Protein AF-A0A7R9AJ30-F1 (afdb_monomer_lite)

InterPro domains:
  IPR002014 VHS domain [PF00790] (5-139)
  IPR002014 VHS domain [PS50179] (15-143)
  IPR002014 VHS domain [SM00288] (8-139)
  IPR008942 ENTH/VHS [G3DSA:1.25.40.90] (3-154)
  IPR008942 ENTH/VHS [SSF48464] (3-143)
  IPR017073 Hepatocyte growth factor-regulated tyrosine kinase substrate/VPS27 [PTHR46275] (1-179)

Radius of gyration: 19.59 Å; chains: 1; bounding box: 44×37×66 Å

Sequence (182 aa):
MFLSTSQFDRLLDKATSLLLLEADLEATLRLCDSIRQGDTQPKYALNALKKKLYDKNPHVQLFSLQVLESWMKNCGGPIHEEVVTRAFMDELQEYIHGSNNEKVRSKILELVQVWAYAFRNEPRYEIVQDRVFALKAQGLSFPTLKESDAMFSSSTAPEWVDGERCHRCRDSFSLVRRKVPL

Structure (mmCIF, N/CA/C/O backbone):
data_AF-A0A7R9AJ30-F1
#
_entry.id   AF-A0A7R9AJ30-F1
#
loop_
_atom_site.group_PDB
_atom_site.id
_atom_site.type_symbol
_atom_site.label_atom_id
_atom_site.label_alt_id
_atom_site.label_comp_id
_atom_site.label_asym_id
_atom_site.label_entity_id
_atom_site.label_seq_id
_atom_site.pdbx_PDB_ins_code
_atom_site.Cartn_x
_atom_site.Cartn_y
_atom_site.Cartn_z
_atom_site.occupancy
_atom_site.B_iso_or_equiv
_atom_site.auth_seq_id
_atom_site.auth_comp_id
_atom_site.auth_asym_id
_atom_site.auth_atom_id
_atom_site.pdbx_PDB_model_num
ATOM 1 N N . MET A 1 1 ? 18.007 -0.554 25.253 1.00 34.41 1 MET A N 1
ATOM 2 C CA . MET A 1 1 ? 18.614 -1.175 24.057 1.00 34.41 1 MET A CA 1
ATOM 3 C C . MET A 1 1 ? 18.095 -0.426 22.846 1.00 34.41 1 MET A C 1
ATOM 5 O O . MET A 1 1 ? 16.914 -0.535 22.551 1.00 34.41 1 MET A O 1
ATOM 9 N N . PHE A 1 2 ? 18.926 0.398 22.210 1.00 42.00 2 PHE A N 1
ATOM 10 C CA . PHE A 1 2 ? 18.566 1.006 20.931 1.00 42.00 2 PHE A CA 1
ATOM 11 C C . PHE A 1 2 ? 18.719 -0.082 19.869 1.00 42.00 2 PHE A C 1
ATOM 13 O O . PHE A 1 2 ? 19.839 -0.460 19.535 1.00 42.00 2 PHE A O 1
ATOM 20 N N . LEU A 1 3 ? 17.602 -0.660 19.425 1.00 54.16 3 LEU A N 1
ATOM 21 C CA . LEU A 1 3 ? 17.592 -1.528 18.250 1.00 54.16 3 LEU A CA 1
ATOM 22 C C . LEU A 1 3 ? 18.145 -0.704 17.085 1.00 54.16 3 LEU A C 1
ATOM 24 O O . LEU A 1 3 ? 17.670 0.407 16.845 1.00 54.16 3 LEU A O 1
ATOM 28 N N . SER A 1 4 ? 19.168 -1.206 16.398 1.00 53.22 4 SER A N 1
ATOM 29 C CA . SER A 1 4 ? 19.645 -0.583 15.170 1.00 53.22 4 SER A CA 1
ATOM 30 C C . SER A 1 4 ? 18.503 -0.599 14.156 1.00 53.22 4 SER A C 1
ATOM 32 O O . SER A 1 4 ? 18.167 -1.639 13.599 1.00 53.22 4 SER A O 1
ATOM 34 N N . THR A 1 5 ? 17.871 0.556 13.952 1.00 71.75 5 THR A N 1
ATOM 35 C CA . THR A 1 5 ? 16.813 0.738 12.955 1.00 71.75 5 THR A CA 1
ATOM 36 C C . THR A 1 5 ? 17.384 0.373 11.592 1.00 71.75 5 THR A C 1
ATOM 38 O O . THR A 1 5 ? 18.366 0.998 11.163 1.00 71.75 5 THR A O 1
ATOM 41 N N . SER A 1 6 ? 16.815 -0.652 10.952 1.00 86.56 6 SER A N 1
ATOM 42 C CA . SER A 1 6 ? 17.296 -1.128 9.656 1.00 86.56 6 SER A CA 1
ATOM 43 C C . SER A 1 6 ? 17.162 -0.022 8.605 1.00 86.56 6 SER A C 1
ATOM 45 O O . SER A 1 6 ? 16.394 0.931 8.770 1.00 86.56 6 SER A O 1
ATOM 47 N N . GLN A 1 7 ? 17.919 -0.117 7.510 1.00 92.12 7 GLN A N 1
ATOM 48 C CA . GLN A 1 7 ? 17.793 0.838 6.405 1.00 92.12 7 GLN A CA 1
ATOM 49 C C . GLN A 1 7 ? 16.356 0.880 5.864 1.00 92.12 7 GLN A C 1
ATOM 51 O O . GLN A 1 7 ? 15.845 1.961 5.568 1.00 92.12 7 GLN A O 1
ATOM 56 N N . PHE A 1 8 ? 15.703 -0.282 5.803 1.00 95.00 8 PHE A N 1
ATOM 57 C CA . PHE A 1 8 ? 14.306 -0.419 5.416 1.00 95.00 8 PHE A CA 1
ATOM 58 C C . PHE A 1 8 ? 13.378 0.376 6.341 1.00 95.00 8 PHE A C 1
ATOM 60 O O . PHE A 1 8 ? 12.573 1.168 5.861 1.00 95.00 8 PHE A O 1
ATOM 67 N N . ASP A 1 9 ? 13.532 0.237 7.661 1.00 95.69 9 ASP A N 1
ATOM 68 C CA . ASP A 1 9 ? 12.668 0.927 8.628 1.00 95.69 9 ASP A CA 1
ATOM 69 C C . ASP A 1 9 ? 12.803 2.453 8.516 1.00 95.69 9 ASP A C 1
ATOM 71 O O . ASP A 1 9 ? 11.805 3.165 8.560 1.00 95.69 9 ASP A O 1
ATOM 75 N N . ARG A 1 10 ? 14.023 2.965 8.290 1.00 95.38 10 ARG A N 1
ATOM 76 C CA . ARG A 1 10 ? 14.252 4.408 8.080 1.00 95.38 10 ARG A CA 1
ATOM 77 C C . ARG A 1 10 ? 13.583 4.920 6.806 1.00 95.38 10 ARG A C 1
ATOM 79 O O . ARG A 1 10 ? 13.063 6.034 6.791 1.00 95.38 10 ARG A O 1
ATOM 86 N N . LEU A 1 11 ? 13.619 4.129 5.732 1.00 96.25 11 LEU A N 1
ATOM 87 C CA . LEU A 1 11 ? 12.929 4.458 4.484 1.00 96.25 11 LEU A CA 1
ATOM 88 C C . LEU A 1 11 ? 11.412 4.411 4.659 1.00 96.25 11 LEU A C 1
ATOM 90 O O . LEU A 1 11 ? 10.725 5.294 4.152 1.00 96.25 11 LEU A O 1
ATOM 94 N N . LEU A 1 12 ? 10.900 3.437 5.412 1.00 97.56 12 LEU A N 1
ATOM 95 C CA . LEU A 1 12 ? 9.481 3.336 5.726 1.00 97.56 12 LEU A CA 1
ATOM 96 C C . LEU A 1 12 ? 9.015 4.529 6.568 1.00 97.56 12 LEU A C 1
ATOM 98 O O . LEU A 1 12 ? 8.022 5.161 6.226 1.00 97.56 12 LEU A O 1
ATOM 102 N N . ASP A 1 13 ? 9.770 4.899 7.605 1.00 96.62 13 ASP A N 1
ATOM 103 C CA . ASP A 1 13 ? 9.502 6.085 8.423 1.00 96.62 13 ASP A CA 1
ATOM 104 C C . ASP A 1 13 ? 9.471 7.367 7.583 1.00 96.62 13 ASP A C 1
ATOM 106 O O . ASP A 1 13 ? 8.598 8.214 7.785 1.00 96.62 13 ASP A O 1
ATOM 110 N N . LYS A 1 14 ? 10.393 7.495 6.618 1.00 96.44 14 LYS A N 1
ATOM 111 C CA . LYS A 1 14 ? 10.423 8.616 5.672 1.00 96.44 14 LYS A CA 1
ATOM 112 C C . LYS A 1 14 ? 9.181 8.621 4.780 1.00 96.44 14 LYS A C 1
ATOM 114 O O . LYS A 1 14 ? 8.523 9.653 4.693 1.00 96.44 14 LYS A O 1
ATOM 119 N N . ALA A 1 15 ? 8.847 7.482 4.169 1.00 97.19 15 ALA A N 1
ATOM 120 C CA . ALA A 1 15 ? 7.726 7.340 3.239 1.00 97.19 15 ALA A CA 1
ATOM 121 C C . ALA A 1 15 ? 6.354 7.542 3.903 1.00 97.19 15 ALA A C 1
ATOM 123 O O . ALA A 1 15 ? 5.407 7.948 3.237 1.00 97.19 15 ALA A O 1
ATOM 124 N N . THR A 1 16 ? 6.243 7.284 5.211 1.00 97.19 16 THR A N 1
ATOM 125 C CA . THR A 1 16 ? 4.996 7.436 5.978 1.00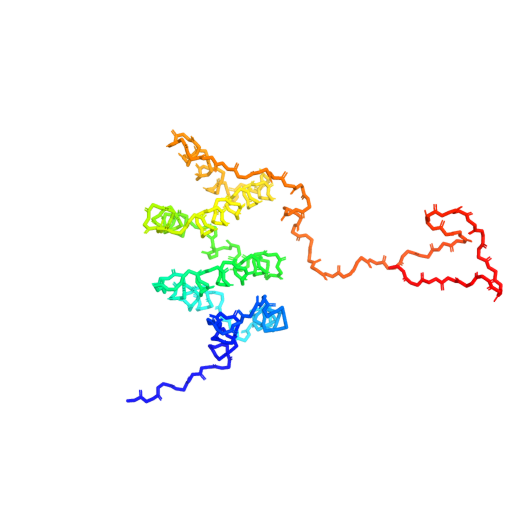 97.19 16 THR A CA 1
ATOM 126 C C . THR A 1 16 ? 5.037 8.604 6.964 1.00 97.19 16 THR A C 1
ATOM 128 O O . THR A 1 16 ? 4.297 8.602 7.949 1.00 97.19 16 THR A O 1
ATOM 131 N N . SER A 1 17 ? 5.934 9.574 6.778 1.00 95.88 17 SER A N 1
ATOM 132 C CA . SER A 1 17 ? 6.069 10.694 7.709 1.00 95.88 17 SER A CA 1
ATOM 133 C C . SER A 1 17 ? 4.831 11.593 7.679 1.00 95.88 17 SER A C 1
ATOM 135 O O . SER A 1 17 ? 4.355 11.996 6.621 1.00 95.88 17 SER A O 1
ATOM 137 N N . LEU A 1 18 ? 4.348 11.986 8.860 1.00 93.81 18 LEU A N 1
ATOM 138 C CA . LEU A 1 18 ? 3.238 12.936 9.008 1.00 93.81 18 LEU A CA 1
ATOM 139 C C . LEU A 1 18 ? 3.557 14.344 8.472 1.00 93.81 18 LEU A C 1
ATOM 141 O O . LEU A 1 18 ? 2.654 15.163 8.343 1.00 93.81 18 LEU A O 1
ATOM 145 N N . LEU A 1 19 ? 4.835 14.631 8.204 1.00 93.81 19 LEU A N 1
ATOM 146 C CA . LEU A 1 19 ? 5.312 15.914 7.682 1.00 93.81 19 LEU A CA 1
ATOM 147 C C . LEU A 1 19 ? 5.287 15.981 6.148 1.00 93.81 19 LEU A C 1
ATOM 149 O O . LEU A 1 19 ? 5.604 17.026 5.581 1.00 93.81 19 LEU A O 1
ATOM 153 N N . LEU A 1 20 ? 4.953 14.879 5.472 1.00 93.12 20 LEU A N 1
ATOM 154 C CA . LEU A 1 20 ? 4.840 14.849 4.021 1.00 93.12 20 LEU A CA 1
ATOM 155 C C . LEU A 1 20 ? 3.602 15.621 3.551 1.00 93.12 20 LEU A C 1
ATOM 157 O O . LEU A 1 20 ? 2.495 15.424 4.052 1.00 93.12 20 LEU A O 1
ATOM 161 N N . LEU A 1 21 ? 3.800 16.473 2.544 1.00 91.56 21 LEU A N 1
ATOM 162 C CA . LEU A 1 21 ? 2.715 17.155 1.832 1.00 91.56 21 LEU A CA 1
ATOM 163 C C . LEU A 1 21 ? 2.102 16.259 0.745 1.00 91.56 21 LEU A C 1
ATOM 165 O O . LEU A 1 21 ? 0.909 16.349 0.464 1.00 91.56 21 LEU A O 1
ATOM 169 N N . GLU A 1 22 ? 2.917 15.382 0.162 1.00 92.62 22 GLU A N 1
ATOM 170 C CA . GLU A 1 22 ? 2.556 14.435 -0.891 1.00 92.62 22 GLU A CA 1
ATOM 171 C C . GLU A 1 22 ? 3.336 13.123 -0.732 1.00 92.62 22 GLU A C 1
ATOM 173 O O . GLU A 1 22 ? 4.259 13.034 0.079 1.00 92.62 22 GLU A O 1
ATOM 178 N N . ALA A 1 23 ? 2.951 12.088 -1.481 1.00 91.38 23 ALA A N 1
ATOM 179 C CA . ALA A 1 23 ? 3.576 10.773 -1.380 1.00 91.38 23 ALA A CA 1
ATOM 180 C C . ALA A 1 23 ? 5.053 10.814 -1.816 1.00 91.38 23 ALA A C 1
ATOM 182 O O . ALA A 1 23 ? 5.365 11.237 -2.929 1.00 91.38 23 ALA A O 1
ATOM 183 N N . ASP A 1 24 ? 5.959 10.310 -0.972 1.00 95.00 24 ASP A N 1
ATOM 184 C CA . ASP A 1 24 ? 7.377 10.156 -1.321 1.00 95.00 24 ASP A CA 1
ATOM 185 C C . ASP A 1 24 ? 7.557 8.923 -2.224 1.00 95.00 24 ASP A C 1
ATOM 187 O O . ASP A 1 24 ? 7.830 7.804 -1.768 1.00 95.00 24 ASP A O 1
ATOM 191 N N . LEU A 1 25 ? 7.349 9.126 -3.528 1.00 93.69 25 LEU A N 1
ATOM 192 C CA . LEU A 1 25 ? 7.480 8.075 -4.539 1.00 93.69 25 LEU A CA 1
ATOM 193 C C . LEU A 1 25 ? 8.903 7.511 -4.590 1.00 93.69 25 LEU A C 1
ATOM 195 O O . LEU A 1 25 ? 9.077 6.314 -4.794 1.00 93.69 25 LEU A O 1
ATOM 199 N N . GLU A 1 26 ? 9.920 8.339 -4.352 1.00 95.44 26 GLU A N 1
ATOM 200 C CA . GLU A 1 26 ? 11.313 7.899 -4.359 1.00 95.44 26 GLU A CA 1
ATOM 201 C C . GLU A 1 26 ? 11.583 6.906 -3.221 1.00 95.44 26 GLU A C 1
ATOM 203 O O . GLU A 1 26 ? 12.111 5.817 -3.453 1.00 95.44 26 GLU A O 1
ATOM 208 N N . ALA A 1 27 ? 11.187 7.243 -1.990 1.00 96.25 27 ALA A N 1
ATOM 209 C CA . ALA A 1 27 ? 11.319 6.335 -0.854 1.00 96.25 27 ALA A CA 1
ATOM 210 C C . ALA A 1 27 ? 10.486 5.062 -1.058 1.00 96.25 27 ALA A C 1
ATOM 212 O O . ALA A 1 27 ? 10.960 3.962 -0.776 1.00 96.25 27 ALA A O 1
ATOM 213 N N . THR A 1 28 ? 9.279 5.202 -1.607 1.00 96.62 28 THR A N 1
ATOM 214 C CA . THR A 1 28 ? 8.380 4.077 -1.884 1.00 96.62 28 THR A CA 1
ATOM 215 C C . THR A 1 28 ? 8.971 3.101 -2.905 1.00 96.62 28 THR A C 1
ATOM 217 O O . THR A 1 28 ? 8.931 1.888 -2.691 1.00 96.62 28 THR A O 1
ATOM 220 N N . LEU A 1 29 ? 9.577 3.601 -3.984 1.00 94.88 29 LEU A N 1
ATOM 221 C CA . LEU A 1 29 ? 10.238 2.764 -4.986 1.00 94.88 29 LEU A CA 1
ATOM 222 C C . LEU A 1 29 ? 11.489 2.083 -4.422 1.00 94.88 29 LEU A C 1
ATOM 224 O O . LEU A 1 29 ? 11.676 0.892 -4.651 1.00 94.88 29 LEU A O 1
ATOM 228 N N . ARG A 1 30 ? 12.279 2.768 -3.585 1.00 96.25 30 ARG A N 1
ATOM 229 C CA . ARG A 1 30 ? 13.415 2.138 -2.886 1.00 96.25 30 ARG A CA 1
ATOM 230 C C . ARG A 1 30 ? 12.978 1.015 -1.938 1.00 96.25 30 ARG A C 1
ATOM 232 O O . ARG A 1 30 ? 13.681 0.015 -1.814 1.00 96.25 30 ARG A O 1
ATOM 239 N N . LEU A 1 31 ? 11.820 1.146 -1.283 1.00 97.38 31 LEU A N 1
ATOM 240 C CA . LEU A 1 31 ? 11.235 0.057 -0.486 1.00 97.38 31 LEU A CA 1
ATOM 241 C C . LEU A 1 31 ? 10.843 -1.132 -1.374 1.00 97.38 31 LEU A C 1
ATOM 243 O O . LEU A 1 31 ? 11.116 -2.273 -1.007 1.00 97.38 31 LEU A O 1
ATOM 247 N N . CYS A 1 32 ? 10.252 -0.871 -2.547 1.00 96.06 32 CYS A N 1
ATOM 248 C CA . CYS A 1 32 ? 9.956 -1.921 -3.524 1.00 96.06 32 CYS A CA 1
ATOM 249 C C . CYS A 1 32 ? 11.241 -2.632 -3.970 1.00 96.06 32 CYS A C 1
ATOM 251 O O . CYS A 1 32 ? 11.287 -3.858 -3.996 1.00 96.06 32 CYS A O 1
ATOM 253 N N . ASP A 1 33 ? 12.295 -1.878 -4.285 1.00 94.88 33 ASP A N 1
ATOM 254 C CA . ASP A 1 33 ? 13.592 -2.420 -4.698 1.00 94.88 33 ASP A CA 1
ATOM 255 C C . ASP A 1 33 ? 14.204 -3.317 -3.628 1.00 94.88 33 ASP A C 1
ATOM 257 O O . ASP A 1 33 ? 14.621 -4.428 -3.943 1.00 94.88 33 ASP A O 1
ATOM 261 N N . SER A 1 34 ? 14.169 -2.888 -2.364 1.00 95.56 34 SER A N 1
ATOM 262 C CA . SER A 1 34 ? 14.675 -3.682 -1.242 1.00 95.56 34 SER A CA 1
ATOM 263 C C . SER A 1 34 ? 13.958 -5.032 -1.103 1.00 95.56 34 SER A C 1
ATOM 265 O O . SER A 1 34 ? 14.590 -6.046 -0.810 1.00 95.56 34 SER A O 1
ATOM 267 N N . ILE A 1 35 ? 12.646 -5.079 -1.353 1.00 95.56 35 ILE A N 1
ATOM 268 C CA . ILE A 1 35 ? 11.880 -6.334 -1.334 1.00 95.56 35 ILE A CA 1
ATOM 269 C C . ILE A 1 35 ? 12.211 -7.187 -2.568 1.00 95.56 35 ILE A C 1
ATOM 271 O O . ILE A 1 35 ? 12.452 -8.385 -2.439 1.00 95.56 35 ILE A O 1
ATOM 275 N N . ARG A 1 36 ? 12.266 -6.584 -3.764 1.00 93.25 36 ARG A N 1
ATOM 276 C CA . ARG A 1 36 ? 12.548 -7.298 -5.025 1.00 93.25 36 ARG A CA 1
ATOM 277 C C . ARG A 1 36 ? 13.952 -7.897 -5.077 1.00 93.25 36 ARG A C 1
ATOM 279 O O . ARG A 1 36 ? 14.126 -8.968 -5.648 1.00 93.25 36 ARG A O 1
ATOM 286 N 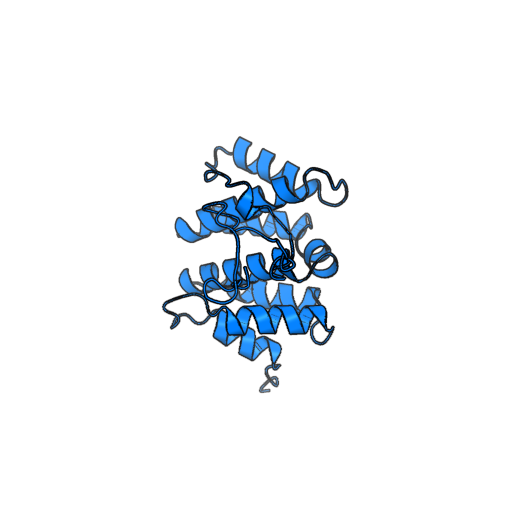N . GLN A 1 37 ? 14.938 -7.207 -4.508 1.00 93.12 37 GLN A N 1
ATOM 287 C CA . GLN A 1 37 ? 16.332 -7.657 -4.453 1.00 93.12 37 GLN A CA 1
ATOM 288 C C . GLN A 1 37 ? 16.569 -8.700 -3.349 1.00 93.12 37 GLN A C 1
ATOM 290 O O . GLN A 1 37 ? 17.612 -9.346 -3.334 1.00 93.12 37 GLN A O 1
ATOM 295 N N . GLY A 1 38 ? 15.593 -8.906 -2.458 1.00 91.25 38 GLY A N 1
ATOM 296 C CA . GLY A 1 38 ? 15.689 -9.858 -1.352 1.00 91.25 38 GLY A CA 1
ATOM 297 C C . GLY A 1 38 ? 16.405 -9.318 -0.111 1.00 91.25 38 GLY A C 1
ATOM 298 O O . GLY A 1 38 ? 16.590 -10.074 0.841 1.00 91.25 38 GLY A O 1
A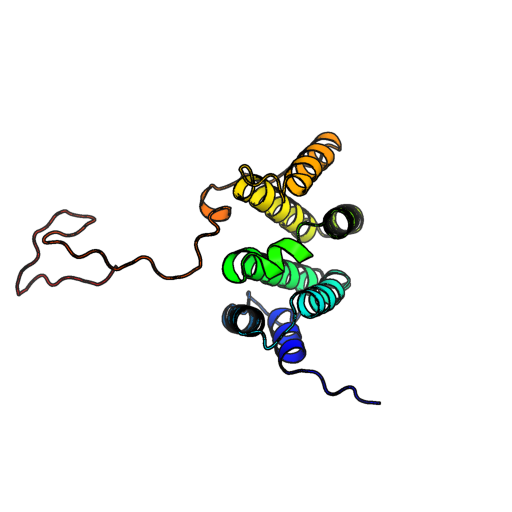TOM 299 N N . ASP A 1 39 ? 16.753 -8.028 -0.079 1.00 93.06 39 ASP A N 1
ATOM 300 C CA . ASP A 1 39 ? 17.346 -7.369 1.094 1.00 93.06 39 ASP A CA 1
ATOM 301 C C . ASP A 1 39 ? 16.376 -7.344 2.284 1.00 93.06 39 ASP A C 1
ATOM 303 O O . ASP A 1 39 ? 16.793 -7.406 3.442 1.00 93.06 39 ASP A O 1
ATOM 307 N N . THR A 1 40 ? 15.071 -7.263 2.002 1.00 95.75 40 THR A N 1
ATOM 308 C CA . THR A 1 40 ? 14.012 -7.295 3.013 1.00 95.75 40 THR A CA 1
ATOM 309 C C . THR A 1 40 ? 13.024 -8.421 2.735 1.00 95.75 40 THR A C 1
ATOM 311 O O . THR A 1 40 ? 12.436 -8.503 1.659 1.00 95.75 40 THR A O 1
ATOM 314 N N . GLN A 1 41 ? 12.766 -9.263 3.741 1.00 96.56 41 GLN A N 1
ATOM 315 C CA . GLN A 1 41 ? 11.755 -10.316 3.629 1.00 96.56 41 GLN A CA 1
ATOM 316 C C . GLN A 1 41 ? 10.333 -9.718 3.534 1.00 96.56 41 GLN A C 1
ATOM 318 O O . GLN A 1 41 ? 9.978 -8.896 4.386 1.00 96.56 41 GLN A O 1
ATOM 323 N N . PRO A 1 42 ? 9.478 -10.175 2.595 1.00 96.50 42 PRO A N 1
ATOM 324 C CA . PRO A 1 42 ? 8.104 -9.681 2.421 1.00 96.50 42 PRO A CA 1
ATOM 325 C C . PRO A 1 42 ? 7.276 -9.668 3.711 1.00 96.50 42 PRO A C 1
ATOM 327 O O . PRO A 1 42 ? 6.638 -8.671 4.045 1.00 96.50 42 PRO A O 1
ATOM 330 N N . LYS A 1 43 ? 7.366 -10.742 4.501 1.00 96.19 43 LYS A N 1
ATOM 331 C CA . LYS A 1 43 ? 6.686 -10.861 5.794 1.00 96.19 43 LYS A CA 1
ATOM 332 C C . LYS A 1 43 ? 7.145 -9.815 6.810 1.00 96.19 43 LYS A C 1
ATOM 334 O O . LYS A 1 43 ? 6.333 -9.262 7.551 1.00 96.19 43 LYS A O 1
ATOM 339 N N . TYR A 1 44 ? 8.451 -9.535 6.861 1.00 96.75 44 TYR A N 1
ATOM 340 C CA . TYR A 1 44 ? 8.993 -8.478 7.718 1.00 96.75 44 TYR A CA 1
ATOM 341 C C . TYR A 1 44 ? 8.482 -7.108 7.267 1.00 96.75 44 TYR A C 1
ATOM 343 O O . TYR A 1 44 ? 7.962 -6.351 8.089 1.00 96.75 44 TYR A O 1
ATOM 351 N N . ALA A 1 45 ? 8.565 -6.830 5.963 1.00 97.25 45 ALA A N 1
ATOM 352 C CA . ALA A 1 45 ? 8.104 -5.585 5.365 1.00 97.25 45 ALA A CA 1
ATOM 353 C C . ALA A 1 45 ? 6.622 -5.322 5.673 1.00 97.25 45 ALA A C 1
ATOM 355 O O . ALA A 1 45 ? 6.274 -4.250 6.173 1.00 97.25 45 ALA A O 1
ATOM 356 N N . LEU A 1 46 ? 5.756 -6.320 5.464 1.00 97.38 46 LEU A N 1
ATOM 357 C CA . LEU A 1 46 ? 4.326 -6.201 5.741 1.00 97.38 46 LEU A CA 1
ATOM 358 C C . LEU A 1 46 ? 4.053 -5.965 7.231 1.00 97.38 46 LEU A C 1
ATOM 360 O O . LEU A 1 46 ? 3.267 -5.087 7.575 1.00 97.38 46 LEU A O 1
ATOM 364 N N . ASN A 1 47 ? 4.739 -6.672 8.131 1.00 96.19 47 ASN A N 1
ATOM 365 C CA . ASN A 1 47 ? 4.588 -6.458 9.573 1.00 96.19 47 ASN A CA 1
ATOM 366 C C . ASN A 1 47 ? 5.052 -5.065 10.022 1.00 96.19 47 ASN A C 1
ATOM 368 O O . ASN A 1 47 ? 4.443 -4.476 10.916 1.00 96.19 47 ASN A O 1
ATOM 372 N N . ALA A 1 48 ? 6.113 -4.524 9.423 1.00 96.81 48 ALA A N 1
ATOM 373 C CA . ALA A 1 48 ? 6.552 -3.156 9.682 1.00 96.81 48 ALA A CA 1
ATOM 374 C C . ALA A 1 48 ? 5.509 -2.136 9.193 1.00 96.81 48 ALA A C 1
ATOM 376 O O . ALA A 1 48 ? 5.170 -1.208 9.929 1.00 96.81 48 ALA A O 1
ATOM 377 N N . LEU A 1 49 ? 4.930 -2.353 8.008 1.00 97.25 49 LEU A N 1
ATOM 378 C CA . LEU A 1 49 ? 3.879 -1.500 7.450 1.00 97.25 49 LEU A CA 1
ATOM 379 C C . LEU A 1 49 ? 2.581 -1.550 8.270 1.00 97.25 49 LEU A C 1
ATOM 381 O O . LEU A 1 49 ? 1.976 -0.510 8.523 1.00 97.25 49 LEU A O 1
ATOM 385 N N . LYS A 1 50 ? 2.182 -2.728 8.768 1.00 95.69 50 LYS A N 1
ATOM 386 C CA . LYS A 1 50 ? 1.017 -2.887 9.658 1.00 95.69 50 LYS A CA 1
ATOM 387 C C . LYS A 1 50 ? 1.104 -1.983 10.885 1.00 95.69 50 LYS A C 1
ATOM 389 O O . LYS A 1 50 ? 0.121 -1.349 11.250 1.00 95.69 50 LYS A O 1
ATOM 394 N N . LYS A 1 51 ? 2.290 -1.846 11.490 1.00 95.44 51 LYS A N 1
ATOM 395 C CA . LYS A 1 51 ? 2.490 -0.933 12.631 1.00 95.44 51 LYS A CA 1
ATOM 396 C C . LYS A 1 51 ? 2.149 0.518 12.277 1.00 95.44 51 LYS A C 1
ATOM 398 O O . LYS A 1 51 ? 1.672 1.242 13.142 1.00 95.44 51 LYS A O 1
ATOM 403 N N . LYS A 1 52 ? 2.372 0.933 11.026 1.00 95.62 52 LYS A N 1
ATOM 404 C CA . LYS A 1 52 ? 2.017 2.268 10.526 1.00 95.62 52 LYS A CA 1
ATOM 405 C C . LYS A 1 52 ? 0.522 2.409 10.221 1.00 95.62 52 LYS A C 1
ATOM 407 O O . LYS A 1 52 ? -0.035 3.482 10.428 1.00 95.62 52 LYS A O 1
ATOM 412 N N . LEU A 1 53 ? -0.152 1.331 9.811 1.00 93.94 53 LEU A N 1
ATOM 413 C CA . LEU A 1 53 ? -1.615 1.308 9.654 1.00 93.94 53 LEU A CA 1
ATOM 414 C C . LEU A 1 53 ? -2.359 1.448 10.994 1.00 93.94 53 LEU A C 1
ATOM 416 O O . LEU A 1 53 ? -3.424 2.057 11.033 1.00 93.94 53 LEU A O 1
ATOM 420 N N . TYR A 1 54 ? -1.780 0.959 12.096 1.00 91.69 54 TYR A N 1
ATOM 421 C CA . TYR A 1 54 ? -2.304 1.162 13.457 1.00 91.69 54 TYR A CA 1
ATOM 422 C C . TYR A 1 54 ? -1.968 2.536 14.069 1.00 91.69 54 TYR A C 1
ATOM 424 O O . TYR A 1 54 ? -2.324 2.793 15.223 1.00 91.69 54 TYR A O 1
ATOM 432 N N . ASP A 1 55 ? -1.281 3.427 13.346 1.00 94.12 55 ASP A N 1
ATOM 433 C CA . ASP A 1 55 ? -0.991 4.771 13.852 1.00 94.12 55 ASP A CA 1
ATOM 434 C C . ASP A 1 55 ? -2.294 5.555 14.085 1.00 94.12 55 ASP A C 1
ATOM 436 O O . ASP A 1 55 ? -3.301 5.324 13.424 1.00 94.12 55 ASP A O 1
ATOM 440 N N . LYS A 1 56 ? -2.303 6.499 15.029 1.00 92.06 56 LYS A N 1
ATOM 441 C CA . LYS A 1 56 ? -3.487 7.332 15.304 1.00 92.06 56 LYS A CA 1
ATOM 442 C C . LYS A 1 56 ? -3.693 8.412 14.244 1.00 92.06 56 LYS A C 1
ATOM 444 O O . LYS A 1 56 ? -4.792 8.952 14.125 1.00 92.06 56 LYS A O 1
ATOM 449 N N . ASN A 1 57 ? -2.636 8.778 13.525 1.00 94.06 57 ASN A N 1
ATOM 450 C CA . ASN A 1 57 ? -2.668 9.848 12.551 1.00 94.06 57 ASN A CA 1
ATOM 451 C C . ASN A 1 57 ? -3.139 9.322 11.181 1.00 94.06 57 ASN A C 1
ATOM 453 O O . ASN A 1 57 ? -2.453 8.497 10.571 1.00 94.06 57 ASN A O 1
ATOM 457 N N . PRO A 1 58 ? -4.254 9.839 10.635 1.00 94.19 58 PRO A N 1
ATOM 458 C CA . PRO A 1 58 ? -4.774 9.381 9.351 1.00 94.19 58 PRO A CA 1
ATOM 459 C C . PRO A 1 58 ? -3.828 9.657 8.174 1.00 94.19 58 PRO A C 1
ATOM 461 O O . PRO A 1 58 ? -3.888 8.935 7.186 1.00 94.19 58 PRO A O 1
ATOM 464 N N . HIS A 1 59 ? -2.934 10.652 8.252 1.00 94.12 59 HIS A N 1
ATOM 465 C CA . HIS A 1 59 ? -1.925 10.876 7.210 1.00 94.12 59 HIS A CA 1
ATOM 466 C C . HIS A 1 59 ? -0.917 9.729 7.150 1.00 94.12 59 HIS A C 1
ATOM 468 O O . HIS A 1 59 ? -0.631 9.228 6.067 1.00 94.12 59 HIS A O 1
ATOM 474 N N . VAL A 1 60 ? -0.434 9.262 8.306 1.00 96.69 60 VAL A N 1
ATOM 475 C CA . VAL A 1 60 ? 0.483 8.113 8.380 1.00 96.69 60 VAL A CA 1
ATOM 476 C C . VAL A 1 60 ? -0.203 6.863 7.828 1.00 96.69 60 VAL A C 1
ATOM 478 O O . VAL A 1 60 ? 0.380 6.151 7.010 1.00 96.69 60 VAL A O 1
ATOM 481 N N . GLN A 1 61 ? -1.468 6.637 8.198 1.00 96.25 61 GLN A N 1
ATOM 482 C CA . GLN A 1 61 ? -2.273 5.532 7.670 1.00 96.25 61 GLN A CA 1
ATOM 483 C C . GLN A 1 61 ? -2.422 5.612 6.141 1.00 96.25 61 GLN A C 1
ATOM 485 O O . GLN A 1 61 ? -2.185 4.624 5.450 1.00 96.25 61 GLN A O 1
ATOM 490 N N . LEU A 1 62 ? -2.766 6.785 5.597 1.00 96.38 62 LEU A N 1
ATOM 491 C CA . LEU A 1 62 ? -2.935 6.990 4.154 1.00 96.38 62 LEU A CA 1
ATOM 492 C C . LEU A 1 62 ? -1.640 6.746 3.374 1.00 96.38 62 LEU A C 1
ATOM 494 O O . LEU A 1 62 ? -1.665 6.012 2.387 1.00 96.38 62 LEU A O 1
ATOM 498 N N . PHE A 1 63 ? -0.510 7.297 3.827 1.00 97.44 63 PHE A N 1
ATOM 499 C CA . PHE A 1 63 ? 0.780 7.050 3.180 1.00 97.44 63 PHE A CA 1
ATOM 500 C C . PHE A 1 63 ? 1.179 5.574 3.260 1.00 97.44 63 PHE A C 1
ATOM 502 O O . PHE A 1 63 ? 1.682 5.013 2.291 1.00 97.44 63 PHE A O 1
ATOM 509 N N . SER A 1 64 ? 0.864 4.897 4.365 1.00 97.38 64 SER A N 1
ATOM 510 C CA . SER A 1 64 ? 1.095 3.453 4.498 1.00 97.38 64 SER A CA 1
ATOM 511 C C . SER A 1 64 ? 0.278 2.641 3.490 1.00 97.38 64 SER A C 1
ATOM 513 O O . SER A 1 64 ? 0.794 1.697 2.895 1.00 97.38 64 SER A O 1
ATOM 515 N N . LEU A 1 65 ? -0.978 3.026 3.242 1.00 97.25 65 LEU A N 1
ATOM 516 C CA . LEU A 1 65 ? -1.817 2.403 2.213 1.00 97.25 65 LEU A CA 1
ATOM 517 C C . LEU A 1 65 ? -1.286 2.663 0.794 1.00 97.25 65 LEU A C 1
ATOM 519 O O . LEU A 1 65 ? -1.367 1.776 -0.051 1.00 97.25 65 LEU A O 1
ATOM 523 N N . GLN A 1 66 ? -0.704 3.835 0.524 1.00 96.25 66 GLN A N 1
ATOM 524 C CA . GLN A 1 66 ? -0.061 4.139 -0.765 1.00 96.25 66 GLN A CA 1
ATOM 525 C C . GLN A 1 66 ? 1.239 3.348 -0.978 1.00 96.25 66 GLN A C 1
ATOM 527 O O . GLN A 1 66 ? 1.524 2.891 -2.090 1.00 96.25 66 GLN A O 1
ATOM 532 N N . VAL A 1 67 ? 2.012 3.128 0.089 1.00 97.62 67 VAL A N 1
ATOM 533 C CA . VAL A 1 67 ? 3.170 2.223 0.057 1.00 97.62 67 VAL A CA 1
ATOM 534 C C . VAL A 1 67 ? 2.708 0.789 -0.223 1.00 97.62 67 VAL A C 1
ATOM 536 O O . VAL A 1 67 ? 3.265 0.141 -1.108 1.00 97.62 67 VAL A O 1
ATOM 539 N N . LEU A 1 68 ? 1.647 0.317 0.446 1.00 97.56 68 LEU A N 1
ATOM 540 C CA . LEU A 1 68 ? 1.066 -1.011 0.204 1.00 97.56 68 LEU A CA 1
ATOM 541 C C . LEU A 1 68 ? 0.598 -1.181 -1.246 1.00 97.56 68 LEU A C 1
ATOM 543 O O . LEU A 1 68 ? 0.868 -2.205 -1.870 1.00 97.56 68 LEU A O 1
ATOM 547 N N . GLU A 1 69 ? -0.082 -0.171 -1.789 1.00 95.50 69 GLU A N 1
ATOM 548 C CA . GLU A 1 69 ? -0.502 -0.136 -3.190 1.00 95.50 69 GLU A CA 1
ATOM 549 C C . GLU A 1 69 ? 0.692 -0.322 -4.131 1.00 95.50 69 GLU A C 1
ATOM 551 O O . GLU A 1 69 ? 0.657 -1.152 -5.043 1.00 95.50 69 GLU A O 1
ATOM 556 N N . SER A 1 70 ? 1.772 0.418 -3.876 1.00 95.31 70 SER A N 1
ATOM 557 C CA . SER A 1 70 ? 2.995 0.343 -4.670 1.00 95.31 70 SER A CA 1
ATOM 558 C C . SER A 1 70 ? 3.662 -1.027 -4.559 1.00 95.31 70 SER A C 1
ATOM 560 O O . SER A 1 70 ? 4.130 -1.553 -5.568 1.00 95.31 70 SER A O 1
ATOM 562 N N . TRP A 1 71 ? 3.667 -1.650 -3.378 1.00 95.56 71 TRP A N 1
ATOM 563 C CA . TRP A 1 71 ? 4.204 -3.001 -3.206 1.00 95.56 71 TRP A CA 1
ATOM 564 C C . TRP A 1 71 ? 3.394 -4.041 -3.973 1.00 95.56 71 TRP A C 1
ATOM 566 O O . TRP A 1 71 ? 3.979 -4.865 -4.674 1.00 95.56 71 TRP A O 1
ATOM 576 N N . MET A 1 72 ? 2.063 -3.965 -3.910 1.00 94.75 72 MET A N 1
ATOM 577 C CA . MET A 1 72 ? 1.184 -4.851 -4.674 1.00 94.75 72 MET A CA 1
ATOM 578 C C . MET A 1 72 ? 1.431 -4.717 -6.180 1.00 94.75 72 MET A C 1
ATOM 580 O O . MET A 1 72 ? 1.511 -5.727 -6.873 1.00 94.75 72 MET A O 1
ATOM 584 N N . LYS A 1 73 ? 1.644 -3.499 -6.686 1.00 91.81 73 LYS A N 1
ATOM 585 C CA . LYS A 1 73 ? 1.908 -3.264 -8.115 1.00 91.81 73 LYS A CA 1
ATOM 586 C C . LYS A 1 73 ? 3.312 -3.682 -8.568 1.00 91.81 73 LYS A C 1
ATOM 588 O O . LYS A 1 73 ? 3.469 -4.112 -9.704 1.00 91.81 73 LYS A O 1
ATOM 593 N N . ASN A 1 74 ? 4.330 -3.567 -7.709 1.00 92.00 74 ASN A N 1
ATOM 594 C CA . ASN A 1 74 ? 5.732 -3.662 -8.143 1.00 92.00 74 ASN A CA 1
ATOM 595 C C . ASN A 1 74 ? 6.500 -4.884 -7.622 1.00 92.00 74 ASN A C 1
ATOM 597 O O . ASN A 1 74 ? 7.464 -5.292 -8.261 1.00 92.00 74 ASN A O 1
ATOM 601 N N . CYS A 1 75 ? 6.121 -5.475 -6.485 1.00 92.56 75 CYS A N 1
ATOM 602 C CA . CYS A 1 75 ? 6.914 -6.534 -5.840 1.00 92.56 75 CYS A CA 1
ATOM 603 C C . CYS A 1 75 ? 6.504 -7.961 -6.243 1.00 92.56 75 CYS A C 1
ATOM 605 O O . CYS A 1 75 ? 7.243 -8.906 -5.973 1.00 92.56 75 CYS A O 1
ATOM 607 N N . GLY A 1 76 ? 5.352 -8.121 -6.900 1.00 90.50 76 GLY A N 1
ATOM 608 C CA . GLY A 1 76 ? 4.886 -9.400 -7.436 1.00 90.50 76 GLY A CA 1
ATOM 609 C C . GLY A 1 76 ? 4.506 -10.441 -6.375 1.00 90.50 76 GLY A C 1
ATOM 610 O O . GLY A 1 76 ? 4.170 -10.111 -5.234 1.00 90.50 76 GLY A O 1
ATOM 611 N N . GLY A 1 77 ? 4.579 -11.713 -6.783 1.00 91.06 77 GLY A N 1
ATOM 612 C CA . GLY A 1 77 ? 4.074 -12.878 -6.048 1.00 91.06 77 GLY A CA 1
ATOM 613 C C . GLY A 1 77 ? 4.420 -12.928 -4.554 1.00 91.06 77 GLY A C 1
ATOM 614 O O . GLY A 1 77 ? 3.498 -13.079 -3.759 1.00 91.06 77 GLY A O 1
ATOM 615 N N . PRO A 1 78 ? 5.684 -12.735 -4.122 1.00 93.25 78 PRO A N 1
ATOM 616 C CA . PRO A 1 78 ? 6.040 -12.829 -2.704 1.00 93.25 78 PRO A CA 1
ATOM 617 C C . PRO A 1 78 ? 5.275 -11.856 -1.797 1.00 93.25 78 PRO A C 1
ATOM 619 O O . PRO A 1 78 ? 4.953 -12.195 -0.663 1.00 93.25 78 PRO A O 1
ATOM 622 N N . ILE A 1 79 ? 4.954 -10.653 -2.286 1.00 96.12 79 ILE A N 1
ATOM 623 C CA . ILE A 1 79 ? 4.111 -9.707 -1.543 1.00 96.12 79 ILE A CA 1
ATOM 624 C C . ILE A 1 79 ? 2.635 -10.072 -1.673 1.00 96.12 79 ILE A C 1
ATOM 626 O O . ILE A 1 79 ? 1.907 -9.996 -0.684 1.00 96.12 79 ILE A O 1
ATOM 630 N N . HIS A 1 80 ? 2.188 -10.494 -2.859 1.00 95.19 80 HIS A N 1
ATOM 631 C CA . HIS A 1 80 ? 0.804 -10.934 -3.061 1.00 95.19 80 HIS A CA 1
ATOM 632 C C . HIS A 1 80 ? 0.443 -12.079 -2.113 1.00 95.19 80 HIS A C 1
ATOM 634 O O . HIS A 1 80 ? -0.644 -12.083 -1.558 1.00 95.19 80 HIS A O 1
ATOM 640 N N . GLU A 1 81 ? 1.361 -13.010 -1.865 1.00 94.81 81 GLU A N 1
ATOM 641 C CA . GLU A 1 81 ? 1.165 -14.140 -0.950 1.00 94.81 81 GLU A CA 1
ATOM 642 C C . GLU A 1 81 ? 1.020 -13.739 0.521 1.00 94.81 81 GLU A C 1
ATOM 644 O O . GLU A 1 81 ? 0.279 -14.389 1.253 1.00 94.81 81 GLU A O 1
ATOM 649 N N . GLU A 1 82 ? 1.692 -12.673 0.959 1.00 96.00 82 GLU A N 1
ATOM 650 C CA . GLU A 1 82 ? 1.585 -12.170 2.334 1.00 96.00 82 GLU A CA 1
ATOM 651 C C . GLU A 1 82 ? 0.331 -11.294 2.521 1.00 96.00 82 GLU A C 1
ATOM 653 O O . GLU A 1 82 ? -0.331 -11.345 3.562 1.00 96.00 82 GLU A O 1
ATOM 658 N N . VAL A 1 83 ? -0.020 -10.499 1.503 1.00 96.50 83 VAL A N 1
ATOM 659 C CA . VAL A 1 83 ? -1.163 -9.572 1.531 1.00 96.50 83 VAL A CA 1
ATOM 660 C C . VAL A 1 83 ? -2.480 -10.292 1.261 1.00 96.50 83 VAL A C 1
ATOM 662 O O . VAL A 1 83 ? -3.475 -10.043 1.937 1.00 96.50 83 VAL A O 1
ATOM 665 N N . VAL A 1 84 ? -2.519 -11.206 0.294 1.00 95.69 84 VAL A N 1
ATOM 666 C CA . VAL A 1 84 ? -3.736 -11.922 -0.104 1.00 95.69 84 VAL A CA 1
ATOM 667 C C . VAL A 1 84 ? -3.934 -13.156 0.775 1.00 95.69 84 VAL A C 1
ATOM 669 O O . VAL A 1 84 ? -3.939 -14.302 0.331 1.00 95.69 84 VAL A O 1
ATOM 672 N N . THR A 1 85 ? -4.106 -12.906 2.069 1.00 96.00 85 THR A N 1
ATOM 673 C CA . THR A 1 85 ? -4.403 -13.925 3.076 1.00 96.00 85 THR A CA 1
ATOM 674 C C . THR A 1 85 ? -5.710 -13.600 3.780 1.00 96.00 85 THR A C 1
ATOM 676 O O . THR A 1 85 ? -6.073 -12.434 3.934 1.00 96.00 85 THR A O 1
ATOM 679 N N . ARG A 1 86 ? -6.420 -14.630 4.262 1.00 94.44 86 ARG A N 1
ATOM 680 C CA . ARG A 1 86 ? -7.639 -14.433 5.063 1.00 94.44 86 ARG A CA 1
ATOM 681 C C . ARG A 1 86 ? -7.369 -13.527 6.267 1.00 94.44 86 ARG A C 1
ATOM 683 O O . ARG A 1 86 ? -8.082 -12.555 6.452 1.00 94.44 86 ARG A O 1
ATOM 690 N N . ALA A 1 87 ? -6.286 -13.789 7.000 1.00 94.62 87 ALA A N 1
ATOM 691 C CA . ALA A 1 87 ? -5.899 -12.990 8.160 1.00 94.62 87 ALA A CA 1
ATOM 692 C C . ALA A 1 87 ? -5.733 -11.500 7.815 1.00 94.62 87 ALA A C 1
ATOM 694 O O . ALA A 1 87 ? -6.300 -10.650 8.492 1.00 94.62 87 ALA A O 1
ATOM 695 N N . PHE A 1 88 ? -5.024 -11.169 6.731 1.00 95.31 88 PHE A N 1
ATOM 696 C CA . PHE A 1 88 ? -4.852 -9.768 6.348 1.00 95.31 88 PHE A CA 1
ATOM 697 C C . PHE A 1 88 ? -6.147 -9.128 5.831 1.00 95.31 88 PHE A C 1
ATOM 699 O O . PHE A 1 88 ? -6.424 -7.971 6.133 1.00 95.31 88 PHE A O 1
ATOM 706 N N . MET A 1 89 ? -6.979 -9.871 5.095 1.00 95.56 89 MET A N 1
ATOM 707 C CA . MET A 1 89 ? -8.296 -9.390 4.656 1.00 95.56 89 MET A CA 1
ATOM 708 C C . MET A 1 89 ? -9.253 -9.145 5.831 1.00 95.56 89 MET A C 1
ATOM 710 O O . MET A 1 89 ? -10.106 -8.259 5.747 1.00 95.56 89 MET A O 1
ATOM 714 N N . ASP A 1 90 ? -9.134 -9.923 6.907 1.00 94.31 90 ASP A N 1
ATOM 715 C CA . ASP A 1 90 ? -9.859 -9.731 8.166 1.00 94.31 90 ASP A CA 1
ATOM 716 C C . ASP A 1 90 ? -9.363 -8.473 8.891 1.00 94.31 90 ASP A C 1
ATOM 718 O O . ASP A 1 90 ? -10.174 -7.611 9.227 1.00 94.31 90 ASP A O 1
ATOM 722 N N . GLU A 1 91 ? -8.045 -8.282 9.000 1.00 94.31 91 GLU A N 1
ATOM 723 C CA . GLU A 1 91 ? -7.454 -7.052 9.547 1.00 94.31 91 GLU A CA 1
ATOM 724 C C . GLU A 1 91 ? -7.901 -5.799 8.764 1.00 94.31 91 GLU A C 1
ATOM 726 O O . GLU A 1 91 ? -8.292 -4.797 9.359 1.00 94.31 91 GLU A O 1
ATOM 731 N N . LEU A 1 92 ? -7.917 -5.840 7.423 1.00 94.50 92 LEU A N 1
ATOM 732 C CA . LEU A 1 92 ? -8.426 -4.738 6.588 1.00 94.50 92 LEU A CA 1
ATOM 733 C C . LEU A 1 92 ? -9.893 -4.412 6.863 1.00 94.50 92 LEU A C 1
ATOM 735 O O . LEU A 1 92 ? -10.264 -3.236 6.904 1.00 94.50 92 LEU A O 1
ATOM 739 N N . GLN A 1 93 ? -10.724 -5.428 7.090 1.00 93.81 93 GLN A N 1
ATOM 740 C CA . GLN A 1 93 ? -12.111 -5.219 7.488 1.00 93.81 93 GLN A CA 1
ATOM 741 C C . GLN A 1 93 ? -12.208 -4.557 8.869 1.00 93.81 93 GLN A C 1
ATOM 743 O O . GLN A 1 93 ? -13.031 -3.657 9.052 1.00 93.81 93 GLN A O 1
ATOM 748 N N . GLU A 1 94 ? -11.377 -4.955 9.832 1.00 92.75 94 GLU A N 1
ATOM 749 C CA . GLU A 1 94 ? -11.314 -4.303 11.144 1.00 92.75 94 GLU A CA 1
ATOM 750 C C . GLU A 1 94 ? -10.905 -2.831 11.022 1.00 92.75 94 GLU A C 1
ATOM 752 O O . GLU A 1 94 ? -11.549 -1.970 11.621 1.00 92.75 94 GLU A O 1
ATOM 757 N N . TYR A 1 95 ? -9.916 -2.508 10.182 1.00 90.62 95 TYR A N 1
ATOM 758 C CA . TYR A 1 95 ? -9.523 -1.118 9.932 1.00 90.62 95 TYR A CA 1
ATOM 759 C C . TYR A 1 95 ? -10.643 -0.287 9.298 1.00 90.62 95 TYR A C 1
ATOM 761 O O . TYR A 1 95 ? -10.819 0.875 9.668 1.00 90.62 95 TYR A O 1
ATOM 769 N N . ILE A 1 96 ? -11.425 -0.855 8.372 1.00 92.25 96 ILE A N 1
ATOM 770 C CA . ILE A 1 96 ? -12.574 -0.157 7.771 1.00 92.25 96 ILE A CA 1
ATOM 771 C C . ILE A 1 96 ? -13.603 0.215 8.848 1.00 92.25 96 ILE A C 1
ATOM 773 O O . ILE A 1 96 ? -14.127 1.331 8.846 1.00 92.25 96 ILE A O 1
ATOM 777 N N . HIS A 1 97 ? -13.893 -0.702 9.771 1.00 90.81 97 HIS A N 1
ATOM 778 C CA . HIS A 1 97 ? -14.871 -0.462 10.832 1.00 90.81 97 HIS A CA 1
ATOM 779 C C . HIS A 1 97 ? -14.334 0.432 11.955 1.00 90.81 97 HIS A C 1
ATOM 781 O O . HIS A 1 97 ? -15.090 1.237 12.493 1.00 90.81 97 HIS A O 1
ATOM 787 N N . GLY A 1 98 ? -13.048 0.313 12.296 1.00 88.56 98 GLY A N 1
ATOM 788 C CA . GLY A 1 98 ? -12.412 1.056 13.385 1.00 88.56 98 GLY A CA 1
ATOM 789 C C . GLY A 1 98 ? -11.902 2.450 13.008 1.00 88.56 98 GLY A C 1
ATOM 790 O O . GLY A 1 98 ? -11.649 3.265 13.896 1.00 88.56 98 GLY A O 1
ATOM 791 N N . SER A 1 99 ? -11.731 2.754 11.718 1.00 87.69 99 SER A N 1
ATOM 792 C CA . SER A 1 99 ? -11.232 4.062 11.288 1.00 87.69 99 SER A CA 1
ATOM 793 C C . SER A 1 99 ? -12.332 5.125 11.290 1.00 87.69 99 SER A C 1
ATOM 795 O O . SER A 1 99 ? -13.338 5.015 10.590 1.00 87.69 99 SER A O 1
ATOM 797 N N . ASN A 1 100 ? -12.087 6.216 12.019 1.00 87.75 100 ASN A N 1
ATOM 798 C CA . ASN A 1 100 ? -12.944 7.407 12.029 1.00 87.75 100 ASN A CA 1
ATOM 799 C C . ASN A 1 100 ? -12.706 8.327 10.819 1.00 87.75 100 ASN A C 1
ATOM 801 O O . ASN A 1 100 ? -13.375 9.350 10.681 1.00 87.75 100 ASN A O 1
ATOM 805 N N . ASN A 1 101 ? -11.728 8.013 9.961 1.00 93.44 101 ASN A N 1
ATOM 806 C CA . ASN A 1 101 ? -11.385 8.836 8.810 1.00 93.44 101 ASN A CA 1
ATOM 807 C C . ASN A 1 101 ? -11.942 8.228 7.518 1.00 93.44 101 ASN A C 1
ATOM 809 O O . ASN A 1 101 ? -11.516 7.162 7.071 1.00 93.44 101 ASN A O 1
ATOM 813 N N . GLU A 1 102 ? -12.861 8.948 6.878 1.00 93.06 102 GLU A N 1
ATOM 814 C CA . GLU A 1 102 ? -13.505 8.506 5.641 1.00 93.06 102 GLU A CA 1
ATOM 815 C C . GLU A 1 102 ? -12.509 8.284 4.495 1.00 93.06 102 GLU A C 1
ATOM 817 O O . GLU A 1 102 ? -12.653 7.327 3.742 1.00 93.06 102 GLU A O 1
ATOM 822 N N . LYS A 1 103 ? -11.447 9.096 4.388 1.00 93.69 103 LYS A N 1
ATOM 823 C CA . LYS A 1 103 ? -10.437 8.931 3.329 1.00 93.69 103 LYS A CA 1
ATOM 824 C C . LYS A 1 103 ? -9.670 7.623 3.483 1.00 93.69 103 LYS A C 1
ATOM 826 O O . LYS A 1 103 ? -9.409 6.956 2.488 1.00 93.69 103 LYS A O 1
ATOM 831 N N . VAL A 1 104 ? -9.335 7.246 4.718 1.00 94.94 104 VAL A N 1
ATOM 832 C CA . VAL A 1 104 ? -8.655 5.974 5.013 1.00 94.94 104 VAL A CA 1
ATOM 833 C C . VAL A 1 104 ? -9.564 4.806 4.643 1.00 94.94 104 VAL A C 1
ATOM 835 O O . VAL A 1 104 ? -9.148 3.924 3.896 1.00 94.94 104 VAL A O 1
ATOM 838 N N . ARG A 1 105 ? -10.829 4.833 5.085 1.00 94.94 105 ARG A N 1
ATOM 839 C CA . ARG A 1 105 ? -11.822 3.802 4.745 1.00 94.94 105 ARG A CA 1
ATOM 840 C C . ARG A 1 105 ? -12.003 3.656 3.237 1.00 94.94 105 ARG A C 1
ATOM 842 O O . ARG A 1 105 ? -11.912 2.548 2.717 1.00 94.94 105 ARG A O 1
ATOM 849 N N . SER A 1 106 ? -12.212 4.770 2.542 1.00 94.81 106 SER A N 1
ATOM 850 C CA . SER A 1 106 ? -12.385 4.796 1.090 1.00 94.81 106 SER A CA 1
ATOM 851 C C . SER A 1 106 ? -11.156 4.258 0.364 1.00 94.81 106 SER A C 1
ATOM 853 O O . SER A 1 106 ? -11.314 3.475 -0.568 1.00 94.81 106 SER A O 1
ATOM 855 N N . LYS A 1 107 ? -9.940 4.588 0.825 1.00 95.56 107 LYS A N 1
ATOM 856 C CA . LYS A 1 107 ? -8.711 4.059 0.224 1.00 95.56 107 LYS A CA 1
ATOM 857 C C . LYS A 1 107 ? -8.563 2.551 0.433 1.00 95.56 107 LYS A C 1
ATOM 859 O O . LYS A 1 107 ? -8.149 1.859 -0.489 1.00 95.56 107 LYS A O 1
ATOM 864 N N . ILE A 1 108 ? -8.926 2.011 1.599 1.00 96.19 108 ILE A N 1
ATOM 865 C CA . ILE A 1 108 ? -8.902 0.553 1.816 1.00 96.19 108 ILE A CA 1
ATOM 866 C C . ILE A 1 108 ? -9.912 -0.140 0.893 1.00 96.19 108 ILE A C 1
ATOM 868 O O . ILE A 1 108 ? -9.569 -1.126 0.245 1.00 96.19 108 ILE A O 1
ATOM 872 N N . LEU A 1 109 ? -11.139 0.385 0.796 1.00 96.00 109 LEU A N 1
ATOM 873 C CA . LEU A 1 109 ? -12.171 -0.163 -0.092 1.00 96.00 109 LEU A CA 1
ATOM 874 C C . LEU A 1 109 ? -11.732 -0.136 -1.562 1.00 96.00 109 LEU A C 1
ATOM 876 O O . LEU A 1 109 ? -11.900 -1.131 -2.263 1.00 96.00 109 LEU A O 1
ATOM 880 N N . GLU A 1 110 ? -11.118 0.965 -2.002 1.00 95.25 110 GLU A N 1
ATOM 881 C CA . GLU A 1 110 ? -10.507 1.097 -3.328 1.00 95.25 110 GLU A CA 1
ATOM 882 C C . GLU A 1 110 ? -9.471 -0.006 -3.575 1.00 95.25 110 GLU A C 1
ATOM 884 O O . GLU A 1 110 ? -9.570 -0.730 -4.562 1.00 95.25 110 GLU A O 1
ATOM 889 N N . LEU A 1 111 ? -8.513 -0.184 -2.659 1.00 96.00 111 LEU A N 1
ATOM 890 C CA . LEU A 1 111 ? -7.446 -1.174 -2.810 1.00 96.00 111 LEU A CA 1
ATOM 891 C C . LEU A 1 111 ? -7.991 -2.600 -2.898 1.00 96.00 111 LEU A C 1
ATOM 893 O O . LEU A 1 111 ? -7.631 -3.338 -3.812 1.00 96.00 111 LEU A O 1
ATOM 897 N N . VAL A 1 112 ? -8.900 -2.978 -1.998 1.00 95.62 112 VAL A N 1
ATOM 898 C CA . VAL A 1 112 ? -9.490 -4.325 -1.986 1.00 95.62 112 VAL A CA 1
ATOM 899 C C . VAL A 1 112 ? -10.283 -4.587 -3.275 1.00 95.62 112 VAL A C 1
ATOM 901 O O . VAL A 1 112 ? -10.210 -5.678 -3.839 1.00 95.62 112 VAL A O 1
ATOM 904 N N . GLN A 1 113 ? -10.986 -3.581 -3.803 1.00 94.62 113 GLN A N 1
ATOM 905 C CA . GLN A 1 113 ? -11.697 -3.682 -5.080 1.00 94.62 113 GLN A CA 1
ATOM 906 C C . GLN A 1 113 ? -10.751 -3.807 -6.278 1.00 94.62 113 GLN A C 1
ATOM 908 O O . GLN A 1 113 ? -10.992 -4.626 -7.167 1.00 94.62 113 GLN A O 1
ATOM 913 N N . VAL A 1 114 ? -9.674 -3.020 -6.295 1.00 94.31 114 VAL A N 1
ATOM 914 C CA . VAL A 1 114 ? -8.626 -3.078 -7.320 1.00 94.31 114 VAL A CA 1
ATOM 915 C C . VAL A 1 114 ? -7.982 -4.462 -7.343 1.00 94.31 114 VAL A C 1
ATOM 917 O O . VAL A 1 114 ? -7.846 -5.059 -8.409 1.00 94.31 114 VAL A O 1
ATOM 920 N N . TRP A 1 115 ? -7.643 -5.011 -6.177 1.00 95.12 115 TRP A N 1
ATOM 921 C CA . TRP A 1 115 ? -7.048 -6.341 -6.060 1.00 95.12 115 TRP A CA 1
ATOM 922 C C . TRP A 1 115 ? -8.019 -7.443 -6.491 1.00 95.12 115 TRP A C 1
ATOM 924 O O . TRP A 1 115 ? -7.621 -8.338 -7.231 1.00 95.12 115 TRP A O 1
ATOM 934 N N . ALA A 1 116 ? -9.300 -7.360 -6.115 1.00 93.62 116 ALA A N 1
ATOM 935 C CA . ALA A 1 116 ? -10.307 -8.320 -6.567 1.00 93.62 116 ALA A CA 1
ATOM 936 C C . ALA A 1 116 ? -10.450 -8.329 -8.096 1.00 93.62 116 ALA A C 1
ATOM 938 O O . ALA A 1 116 ? -10.582 -9.393 -8.697 1.00 93.62 116 ALA A O 1
ATOM 939 N N . TYR A 1 117 ? -10.398 -7.158 -8.738 1.00 92.38 117 TYR A N 1
ATOM 940 C CA . TYR A 1 117 ? -10.450 -7.079 -10.196 1.00 92.38 117 TYR A CA 1
ATOM 941 C C . TYR A 1 117 ? -9.164 -7.588 -10.852 1.00 92.38 117 TYR A C 1
ATOM 943 O O . TYR A 1 117 ? -9.233 -8.303 -11.854 1.00 92.38 117 TYR A O 1
ATOM 951 N N . ALA A 1 118 ? -8.001 -7.236 -10.307 1.00 90.62 118 ALA A N 1
ATOM 952 C CA . ALA A 1 118 ? -6.711 -7.648 -10.847 1.00 90.62 118 ALA A CA 1
ATOM 953 C C . ALA A 1 118 ? -6.502 -9.164 -10.772 1.00 90.62 118 ALA A C 1
ATOM 955 O O . ALA A 1 118 ? -6.080 -9.776 -11.748 1.00 90.62 118 ALA A O 1
ATOM 956 N N . PHE A 1 119 ? -6.880 -9.779 -9.652 1.00 91.56 119 PHE A N 1
ATOM 957 C CA . PHE A 1 119 ? -6.739 -11.215 -9.420 1.00 91.56 119 PHE A CA 1
ATOM 958 C C . PHE A 1 119 ? -7.999 -12.019 -9.776 1.00 91.56 119 PHE A C 1
ATOM 960 O O . PHE A 1 119 ? -8.162 -13.152 -9.328 1.00 91.56 119 PHE A O 1
ATOM 967 N N . ARG A 1 120 ? -8.904 -11.467 -10.599 1.00 89.12 120 ARG A N 1
ATOM 968 C CA . ARG A 1 120 ? -10.183 -12.120 -10.946 1.00 89.12 120 ARG A CA 1
ATOM 969 C C . ARG A 1 120 ? -10.033 -13.491 -11.614 1.00 89.12 120 ARG A C 1
ATOM 971 O O . ARG A 1 120 ? -10.918 -14.328 -11.500 1.00 89.12 120 ARG A O 1
ATOM 978 N N . ASN A 1 121 ? -8.911 -13.706 -12.300 1.00 89.38 121 ASN A N 1
ATOM 979 C CA . ASN A 1 121 ? -8.603 -14.940 -13.025 1.00 89.38 121 ASN A CA 1
ATOM 980 C C . ASN A 1 121 ? -7.588 -15.831 -12.286 1.00 89.38 121 ASN A C 1
ATOM 982 O O . ASN A 1 121 ? -7.116 -16.801 -12.868 1.00 89.38 121 ASN A O 1
ATOM 986 N N . GLU A 1 122 ? -7.232 -15.497 -11.042 1.00 90.19 122 GLU A N 1
ATOM 987 C CA . GLU A 1 122 ? -6.228 -16.209 -10.246 1.00 90.19 122 GLU A CA 1
ATOM 988 C C . GLU A 1 122 ? -6.904 -16.917 -9.059 1.00 90.19 122 GLU A C 1
ATOM 990 O O . GLU A 1 122 ? -7.134 -16.284 -8.023 1.00 90.19 122 GLU A O 1
ATOM 995 N N . PRO A 1 123 ? -7.206 -18.230 -9.152 1.00 90.25 123 PRO A N 1
ATOM 996 C CA . PRO A 1 123 ? -7.917 -18.963 -8.096 1.00 90.25 123 PRO A CA 1
ATOM 997 C C . PRO A 1 123 ? -7.212 -18.912 -6.737 1.00 90.25 123 PRO A C 1
ATOM 999 O O . PRO A 1 123 ? -7.844 -18.946 -5.686 1.00 90.25 123 PRO A O 1
ATOM 1002 N N . ARG A 1 124 ? -5.881 -18.770 -6.740 1.00 90.44 124 ARG A N 1
ATOM 1003 C CA . ARG A 1 124 ? -5.073 -18.631 -5.522 1.00 90.44 124 ARG A CA 1
ATOM 1004 C C . ARG A 1 124 ? -5.475 -17.421 -4.666 1.00 90.44 124 ARG A C 1
ATOM 1006 O O . ARG A 1 124 ? -5.261 -17.433 -3.457 1.00 90.44 124 ARG A O 1
ATOM 1013 N N . TYR A 1 125 ? -6.039 -16.388 -5.286 1.00 93.19 125 TYR A N 1
ATOM 1014 C CA . TYR A 1 125 ? -6.335 -15.091 -4.680 1.00 93.19 125 TYR A CA 1
ATOM 1015 C C . TYR A 1 125 ? -7.844 -14.794 -4.610 1.00 93.19 125 TYR A C 1
ATOM 1017 O O . TYR A 1 125 ? -8.245 -13.656 -4.361 1.00 93.19 125 TYR A O 1
ATOM 1025 N N . GLU A 1 126 ? -8.687 -15.821 -4.763 1.00 93.62 126 GLU A N 1
ATOM 1026 C CA . GLU A 1 126 ? -10.155 -15.726 -4.721 1.00 93.62 126 GLU A CA 1
ATOM 1027 C C . GLU A 1 126 ? -10.681 -15.069 -3.430 1.00 93.62 126 GLU A C 1
ATOM 1029 O O . GLU A 1 126 ? -11.665 -14.331 -3.459 1.00 93.62 126 GLU A O 1
ATOM 1034 N N . ILE A 1 127 ? -9.954 -15.207 -2.314 1.00 95.12 127 ILE A N 1
ATOM 1035 C CA . ILE A 1 127 ? -10.312 -14.623 -1.010 1.00 95.12 127 ILE A CA 1
ATOM 1036 C C . ILE A 1 127 ? -10.564 -13.106 -1.052 1.00 95.12 127 ILE A C 1
ATOM 1038 O O . ILE A 1 127 ? -11.355 -12.586 -0.264 1.00 95.12 127 ILE A O 1
ATOM 1042 N N . VAL A 1 128 ? -9.914 -12.371 -1.962 1.00 94.88 128 VAL A N 1
ATOM 1043 C CA . VAL A 1 128 ? -10.143 -10.923 -2.104 1.00 94.88 128 VAL A CA 1
ATOM 1044 C C . VAL A 1 128 ? -11.526 -10.649 -2.694 1.00 94.88 128 VAL A C 1
ATOM 1046 O O . VAL A 1 128 ? -12.200 -9.705 -2.284 1.00 94.88 128 VAL A O 1
ATOM 1049 N N . GLN A 1 129 ? 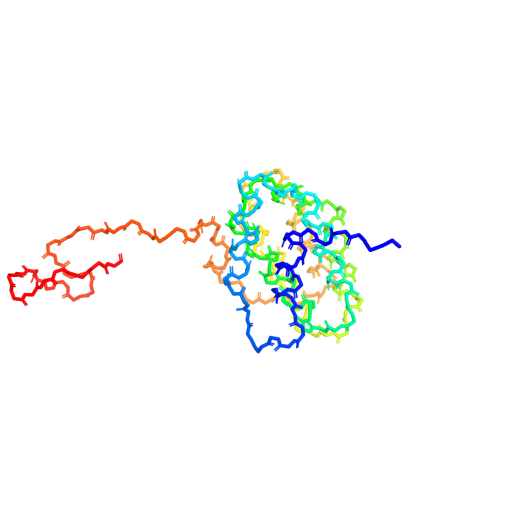-11.973 -11.488 -3.629 1.00 94.31 129 GLN A N 1
ATOM 1050 C CA . GLN A 1 129 ? -13.282 -11.378 -4.273 1.00 94.31 129 GLN A CA 1
ATOM 1051 C C . GLN A 1 129 ? -14.394 -11.660 -3.258 1.00 94.31 129 GLN A C 1
ATOM 1053 O O . GLN A 1 129 ? -15.318 -10.852 -3.121 1.00 94.31 129 GLN A O 1
ATOM 1058 N N . ASP A 1 130 ? -14.237 -12.727 -2.468 1.00 94.25 130 ASP A N 1
ATOM 1059 C CA . ASP A 1 130 ? -15.114 -13.046 -1.336 1.00 94.25 130 ASP A CA 1
ATOM 1060 C C . ASP A 1 130 ? -15.206 -11.875 -0.359 1.00 94.25 130 ASP A C 1
ATOM 1062 O O . ASP A 1 130 ? -16.291 -11.500 0.098 1.00 94.25 130 ASP A O 1
ATOM 1066 N N . ARG A 1 131 ? -14.060 -11.252 -0.053 1.00 94.94 131 ARG A N 1
ATOM 1067 C CA . ARG A 1 131 ? -14.009 -10.117 0.865 1.00 94.94 131 ARG A CA 1
ATOM 1068 C C . ARG A 1 131 ? -14.744 -8.900 0.301 1.00 94.94 131 ARG A C 1
ATOM 1070 O O . ARG A 1 131 ? -15.507 -8.281 1.042 1.00 94.94 131 ARG A O 1
ATOM 1077 N N . VAL A 1 132 ? -14.594 -8.578 -0.987 1.00 94.56 132 VAL A N 1
ATOM 1078 C CA . VAL A 1 132 ? -15.381 -7.514 -1.642 1.00 94.56 132 VAL A CA 1
ATOM 1079 C C . VAL A 1 132 ? -16.875 -7.820 -1.577 1.00 94.56 132 VAL A C 1
ATOM 1081 O O . VAL A 1 132 ? -17.658 -6.937 -1.227 1.00 94.56 132 VAL A O 1
ATOM 1084 N N . PHE A 1 133 ? -17.282 -9.051 -1.897 1.00 93.88 133 PHE A N 1
ATOM 1085 C CA . PHE A 1 133 ? -18.687 -9.452 -1.856 1.00 93.88 133 PHE A CA 1
ATOM 1086 C C . PHE A 1 133 ? -19.272 -9.299 -0.446 1.00 93.88 133 PHE A C 1
ATOM 1088 O O . PHE A 1 133 ? -20.325 -8.682 -0.281 1.00 93.88 133 PHE A O 1
ATOM 1095 N N . ALA A 1 134 ? -18.550 -9.761 0.578 1.00 94.25 134 ALA A N 1
ATOM 1096 C CA . ALA A 1 134 ? -18.955 -9.625 1.973 1.00 94.25 134 ALA A CA 1
ATOM 1097 C C . ALA A 1 134 ? -19.091 -8.154 2.408 1.00 94.25 134 ALA A C 1
ATOM 1099 O O . ALA A 1 134 ? -20.078 -7.789 3.043 1.00 94.25 134 ALA A O 1
ATOM 1100 N N . LEU A 1 135 ? -18.139 -7.290 2.039 1.00 94.44 135 LEU A N 1
ATOM 1101 C CA . LEU A 1 135 ? -18.187 -5.860 2.368 1.00 94.44 135 LEU A CA 1
ATOM 1102 C C . LEU A 1 135 ? -19.347 -5.146 1.652 1.00 94.44 135 LEU A C 1
ATOM 1104 O O . LEU A 1 135 ? -20.020 -4.309 2.252 1.00 94.44 135 LEU A O 1
ATOM 1108 N N . LYS A 1 136 ? -19.641 -5.509 0.397 1.00 93.75 136 LYS A N 1
ATOM 1109 C CA . LYS A 1 136 ? -20.818 -5.000 -0.330 1.00 93.75 136 LYS A CA 1
ATOM 1110 C C . LYS A 1 136 ? -22.125 -5.456 0.314 1.00 93.75 136 LYS A C 1
ATOM 1112 O O . LYS A 1 136 ? -23.043 -4.653 0.447 1.00 93.75 136 LYS A O 1
ATOM 1117 N N . ALA A 1 137 ? -22.202 -6.712 0.755 1.00 94.06 137 ALA A N 1
ATOM 1118 C CA . ALA A 1 137 ? -23.368 -7.245 1.458 1.00 94.06 137 ALA A CA 1
ATOM 1119 C C . ALA A 1 137 ? -23.626 -6.536 2.801 1.00 94.06 137 ALA A C 1
ATOM 1121 O O . ALA A 1 137 ? -24.772 -6.424 3.226 1.00 94.06 137 ALA A O 1
ATOM 1122 N N . GLN A 1 138 ? -22.582 -5.996 3.438 1.00 93.56 138 GLN A N 1
ATOM 1123 C CA . GLN A 1 138 ? -22.686 -5.147 4.633 1.00 93.56 138 GLN A CA 1
ATOM 1124 C C . GLN A 1 138 ? -23.160 -3.711 4.330 1.00 93.56 138 GLN A C 1
ATOM 1126 O O . GLN A 1 138 ? -23.325 -2.916 5.252 1.00 93.56 138 GLN A O 1
ATOM 1131 N N . GLY A 1 139 ? -23.381 -3.362 3.058 1.00 91.19 139 GLY A N 1
ATOM 1132 C CA . GLY A 1 139 ? -23.849 -2.040 2.638 1.00 91.19 139 GLY A CA 1
ATOM 1133 C C . GLY A 1 139 ? -22.743 -0.995 2.474 1.00 91.19 139 GLY A C 1
ATOM 1134 O O . GLY A 1 139 ? -23.043 0.194 2.380 1.00 91.19 139 GLY A O 1
ATOM 1135 N N . LEU A 1 140 ? -21.467 -1.399 2.433 1.00 91.94 140 LEU A N 1
ATOM 1136 C CA . LEU A 1 140 ? -20.363 -0.470 2.183 1.00 91.94 140 LEU A CA 1
ATOM 1137 C C . LEU A 1 140 ? -20.334 -0.055 0.707 1.00 91.94 140 LEU A C 1
ATOM 1139 O O . LEU A 1 140 ? -20.297 -0.896 -0.194 1.00 91.94 140 LEU A O 1
ATOM 1143 N N . SER A 1 141 ? -20.321 1.258 0.464 1.00 89.56 141 SER A N 1
ATOM 1144 C CA . SER A 1 141 ? -20.201 1.815 -0.883 1.00 89.56 141 SER A CA 1
ATOM 1145 C C . SER A 1 141 ? -18.745 1.824 -1.327 1.00 89.56 141 SER A C 1
ATOM 1147 O O . SER A 1 141 ? -17.885 2.414 -0.676 1.00 89.56 141 SER A O 1
ATOM 1149 N N . PHE A 1 142 ? -18.485 1.197 -2.466 1.00 91.62 142 PHE A N 1
ATOM 1150 C CA . PHE A 1 142 ? -17.171 1.162 -3.092 1.00 91.62 142 PHE A CA 1
ATOM 1151 C C . PHE A 1 142 ? -17.003 2.326 -4.079 1.00 91.62 142 PHE A C 1
ATOM 1153 O O . PHE A 1 142 ? -17.984 2.721 -4.717 1.00 91.62 142 PHE A O 1
ATOM 1160 N N . PRO A 1 143 ? -15.788 2.877 -4.227 1.00 89.69 143 PRO A N 1
ATOM 1161 C CA . PRO A 1 143 ? -15.519 3.893 -5.234 1.00 89.69 143 PRO A CA 1
ATOM 1162 C C . PRO A 1 143 ? -15.624 3.327 -6.660 1.00 89.69 143 PRO A C 1
ATOM 1164 O O . PRO A 1 143 ? -15.597 2.115 -6.902 1.00 89.69 143 PRO A O 1
ATOM 1167 N N . THR A 1 144 ? -15.750 4.226 -7.636 1.00 88.19 144 THR A N 1
ATOM 1168 C CA . THR A 1 144 ? -15.749 3.849 -9.053 1.00 88.19 144 THR A CA 1
ATOM 1169 C C . THR A 1 144 ? -14.391 3.267 -9.428 1.00 88.19 144 THR A C 1
ATOM 1171 O O . THR A 1 144 ? -13.377 3.959 -9.346 1.00 88.19 144 THR A O 1
ATOM 1174 N N . LEU A 1 145 ? -14.376 2.011 -9.875 1.00 83.25 145 LEU A N 1
ATOM 1175 C CA . LEU A 1 145 ? -13.168 1.367 -10.379 1.00 83.25 145 LEU A CA 1
ATOM 1176 C C . LEU A 1 145 ? -12.775 1.987 -11.723 1.00 83.25 145 LEU A C 1
ATOM 1178 O O . LEU A 1 145 ? -13.599 2.041 -12.637 1.00 83.25 145 LEU A O 1
ATOM 1182 N N . LYS A 1 146 ? -11.512 2.385 -11.873 1.00 81.12 146 LYS A N 1
ATOM 1183 C CA . LYS A 1 146 ? -10.916 2.629 -13.190 1.00 81.12 146 LYS A CA 1
ATOM 1184 C C . LYS A 1 146 ? -10.087 1.411 -13.564 1.00 81.12 146 LYS A C 1
ATOM 1186 O O . LYS A 1 146 ? -9.287 0.941 -12.760 1.00 81.12 146 LYS A O 1
ATOM 1191 N N . GLU A 1 147 ? -10.248 0.905 -14.783 1.00 74.19 147 GLU A N 1
ATOM 1192 C CA . GLU A 1 147 ? -9.500 -0.277 -15.241 1.00 74.19 147 GLU A CA 1
ATOM 1193 C C . GLU A 1 147 ? -7.980 -0.074 -15.161 1.00 74.19 147 GLU A C 1
ATOM 1195 O O . GLU A 1 147 ? -7.255 -1.012 -14.836 1.00 74.19 147 GLU A O 1
ATOM 1200 N N . SER A 1 148 ? -7.512 1.164 -15.3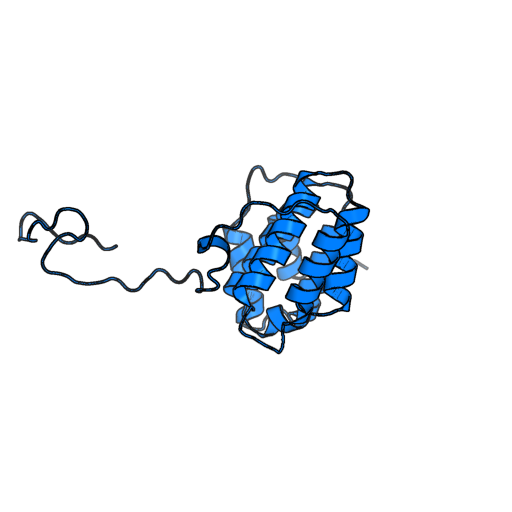62 1.00 75.88 148 SER A N 1
ATOM 1201 C CA . SER A 1 148 ? -6.110 1.562 -15.196 1.00 75.88 148 SER A CA 1
ATOM 1202 C C . SER A 1 148 ? -5.555 1.267 -13.805 1.00 75.88 148 SER A C 1
ATOM 1204 O O . SER A 1 148 ? -4.381 0.935 -13.672 1.00 75.88 148 SER A O 1
ATOM 1206 N N . ASP A 1 149 ? -6.382 1.368 -12.764 1.00 76.12 149 ASP A N 1
ATOM 1207 C CA . ASP A 1 149 ? -5.932 1.239 -11.375 1.00 76.12 149 ASP A CA 1
ATOM 1208 C C . ASP A 1 149 ? -5.621 -0.220 -11.025 1.00 76.12 149 ASP A C 1
ATOM 1210 O O . ASP A 1 149 ? -4.805 -0.491 -10.142 1.00 76.12 149 ASP A O 1
ATOM 1214 N N . ALA A 1 150 ? -6.231 -1.148 -11.766 1.00 75.19 150 ALA A N 1
ATOM 1215 C CA . ALA A 1 150 ? -6.068 -2.586 -11.623 1.00 75.19 150 ALA A CA 1
ATOM 1216 C C . ALA A 1 150 ? -5.134 -3.215 -12.665 1.00 75.19 150 ALA A C 1
ATOM 1218 O O . ALA A 1 150 ? -5.020 -4.440 -12.737 1.00 75.19 150 ALA A O 1
ATOM 1219 N N . MET A 1 151 ? -4.425 -2.396 -13.443 1.00 74.56 151 MET A N 1
ATOM 1220 C CA . MET A 1 151 ? -3.290 -2.867 -14.225 1.00 74.56 151 MET A CA 1
ATOM 1221 C C . MET A 1 151 ? -2.090 -3.087 -13.294 1.00 74.56 151 MET A C 1
ATOM 1223 O O . MET A 1 151 ? -1.446 -2.143 -12.850 1.00 74.56 151 MET A O 1
ATOM 1227 N N . PHE A 1 152 ? -1.773 -4.354 -13.021 1.00 67.75 152 PHE A N 1
ATOM 1228 C CA . PHE A 1 152 ? -0.542 -4.783 -12.338 1.00 67.75 152 PHE A CA 1
ATOM 1229 C C . PHE A 1 152 ? 0.637 -4.923 -13.320 1.00 67.75 152 PHE A C 1
ATOM 1231 O O . PHE A 1 152 ? 1.568 -5.692 -13.089 1.00 67.75 152 PHE A O 1
ATOM 1238 N N . SER A 1 153 ? 0.605 -4.202 -14.447 1.00 52.88 153 SER A N 1
ATOM 1239 C CA . SER A 1 153 ? 1.800 -4.038 -15.270 1.00 52.88 153 SER A CA 1
ATOM 1240 C C . SER A 1 153 ? 2.811 -3.275 -14.428 1.00 52.88 153 SER A C 1
ATOM 1242 O O . SER A 1 153 ? 2.486 -2.190 -13.936 1.00 52.88 153 SER A O 1
ATOM 1244 N N . SER A 1 154 ? 4.003 -3.846 -14.234 1.00 51.88 154 SER A N 1
ATOM 1245 C CA . SER A 1 154 ? 5.097 -3.157 -13.555 1.00 51.88 154 SER A CA 1
ATOM 1246 C C . SER A 1 154 ? 5.207 -1.738 -14.102 1.00 51.88 154 SER A C 1
ATOM 1248 O O . SER A 1 154 ? 4.996 -1.517 -15.296 1.00 51.88 154 SER A O 1
ATOM 1250 N N . SER A 1 155 ? 5.572 -0.769 -13.265 1.00 53.66 155 SER A N 1
ATOM 1251 C CA . SER A 1 155 ? 5.831 0.610 -13.701 1.00 53.66 155 SER A CA 1
ATOM 1252 C C . SER A 1 155 ? 7.060 0.732 -14.620 1.00 53.66 155 SER A C 1
ATOM 1254 O O . SER A 1 155 ? 7.697 1.782 -14.682 1.00 53.66 155 SER A O 1
ATOM 1256 N N . THR A 1 156 ? 7.439 -0.350 -15.300 1.00 56.81 156 THR A N 1
ATOM 1257 C CA . THR A 1 156 ? 8.365 -0.323 -16.415 1.00 56.81 156 THR A CA 1
ATOM 1258 C C . THR A 1 156 ? 7.711 0.521 -17.492 1.00 56.81 156 THR A C 1
ATOM 1260 O O . THR A 1 156 ? 6.588 0.239 -17.914 1.00 56.81 156 THR A O 1
ATOM 1263 N N . ALA A 1 157 ? 8.405 1.581 -17.899 1.00 58.16 157 ALA A N 1
ATOM 1264 C CA . ALA A 1 157 ? 7.981 2.365 -19.043 1.00 58.16 157 ALA A CA 1
ATOM 1265 C C . ALA A 1 157 ? 7.682 1.413 -20.218 1.00 58.16 157 ALA A C 1
ATOM 1267 O O . ALA A 1 157 ? 8.419 0.435 -20.396 1.00 58.16 157 ALA A O 1
ATOM 1268 N N . PRO A 1 158 ? 6.599 1.648 -20.978 1.00 66.94 158 PRO A N 1
ATOM 1269 C CA . PRO A 1 158 ? 6.312 0.838 -22.152 1.00 66.94 158 PRO A CA 1
ATOM 1270 C C . PRO A 1 158 ? 7.521 0.838 -23.091 1.00 66.94 158 PRO A C 1
ATOM 1272 O O . PRO A 1 158 ? 8.303 1.793 -23.118 1.00 66.94 158 PRO A O 1
ATOM 1275 N N . GLU A 1 159 ? 7.687 -0.237 -23.860 1.00 74.56 159 GLU A N 1
ATOM 1276 C CA . GLU A 1 159 ? 8.738 -0.259 -24.874 1.00 74.56 159 GLU A CA 1
ATOM 1277 C C . GLU A 1 159 ? 8.518 0.866 -25.887 1.00 74.56 159 GLU A C 1
ATOM 1279 O O . GLU A 1 159 ? 7.397 1.115 -26.342 1.00 74.56 159 GLU A O 1
ATOM 1284 N N . TRP A 1 160 ? 9.610 1.540 -26.245 1.00 80.19 160 TRP A N 1
ATOM 1285 C CA . TRP A 1 160 ? 9.582 2.596 -27.245 1.00 80.19 160 TRP A CA 1
ATOM 1286 C C . TRP A 1 160 ? 9.228 1.989 -28.598 1.00 80.19 160 TRP A C 1
ATOM 1288 O O . TRP A 1 160 ? 9.971 1.175 -29.147 1.00 80.19 160 TRP A O 1
ATOM 1298 N N . VAL A 1 161 ? 8.093 2.406 -29.153 1.00 81.25 161 VAL A N 1
ATOM 1299 C CA . VAL A 1 161 ? 7.649 1.946 -30.469 1.00 81.25 161 VAL A CA 1
ATOM 1300 C C . VAL A 1 161 ? 8.255 2.841 -31.540 1.00 81.25 161 VAL A C 1
ATOM 1302 O O . VAL A 1 161 ? 7.967 4.039 -31.593 1.00 81.25 161 VAL A O 1
ATOM 1305 N N . ASP A 1 162 ? 9.068 2.257 -32.422 1.00 84.44 162 ASP A N 1
ATOM 1306 C CA . ASP A 1 162 ? 9.568 2.981 -33.585 1.00 84.44 162 ASP A CA 1
ATOM 1307 C C . ASP A 1 162 ? 8.530 3.018 -34.717 1.00 84.44 162 ASP A C 1
ATOM 1309 O O . ASP A 1 162 ? 7.796 2.060 -34.961 1.00 84.44 162 ASP A O 1
ATOM 1313 N N . GLY A 1 163 ? 8.468 4.139 -35.434 1.00 85.62 163 GLY A N 1
ATOM 1314 C CA . GLY A 1 163 ? 7.547 4.318 -36.551 1.00 85.62 163 GLY A CA 1
ATOM 1315 C C . GLY A 1 163 ? 7.980 5.427 -37.502 1.00 85.62 163 GLY A C 1
ATOM 1316 O O . GLY A 1 163 ? 8.726 6.334 -37.137 1.00 85.62 163 GLY A O 1
ATOM 1317 N N . GLU A 1 164 ? 7.503 5.375 -38.746 1.00 89.44 164 GLU A N 1
ATOM 1318 C CA . GLU A 1 164 ? 7.784 6.404 -39.762 1.00 89.44 164 GLU A CA 1
ATOM 1319 C C . GLU A 1 164 ? 6.911 7.655 -39.614 1.00 89.44 164 GLU A C 1
ATOM 1321 O O . GLU A 1 164 ? 7.178 8.685 -40.236 1.00 89.44 164 GLU A O 1
ATOM 1326 N N . ARG A 1 165 ? 5.859 7.578 -38.793 1.00 91.31 165 ARG A N 1
ATOM 1327 C CA . ARG A 1 165 ? 4.866 8.637 -38.609 1.00 91.31 165 ARG A CA 1
ATOM 1328 C C . ARG A 1 165 ? 4.562 8.869 -37.138 1.00 91.31 165 ARG A C 1
ATOM 1330 O O . ARG A 1 165 ? 4.597 7.941 -36.334 1.00 91.31 165 ARG A O 1
ATOM 1337 N N . CYS A 1 166 ? 4.197 10.100 -36.798 1.00 90.25 166 CYS A N 1
ATOM 1338 C CA . CYS A 1 166 ? 3.754 10.453 -35.454 1.00 90.25 166 CYS A CA 1
ATOM 1339 C C . CYS A 1 166 ? 2.501 9.658 -35.052 1.00 90.25 166 CYS A C 1
ATOM 1341 O O . CYS A 1 166 ? 1.508 9.655 -35.781 1.00 90.25 166 CYS A O 1
ATOM 1343 N N . HIS A 1 167 ? 2.508 9.064 -33.854 1.00 87.56 167 HIS A N 1
ATOM 1344 C CA . HIS A 1 167 ? 1.378 8.286 -33.335 1.00 87.56 167 HIS A CA 1
ATOM 1345 C C . HIS A 1 167 ? 0.087 9.117 -33.180 1.00 87.56 167 HIS A C 1
ATOM 1347 O O . HIS A 1 167 ? -1.012 8.588 -33.314 1.00 87.56 167 HIS A O 1
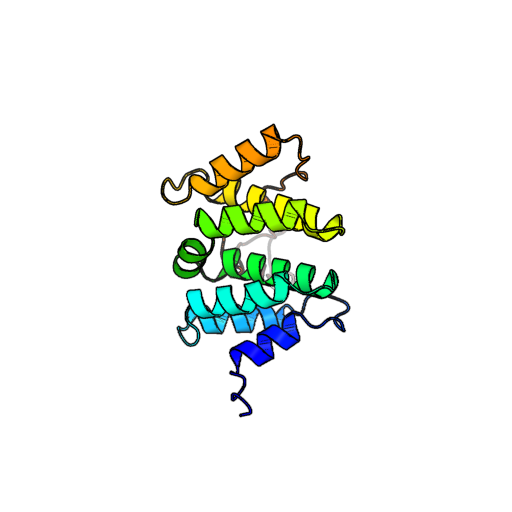ATOM 1353 N N . ARG A 1 168 ? 0.207 10.437 -32.958 1.00 89.62 168 ARG A N 1
ATOM 1354 C CA . ARG A 1 168 ? -0.937 11.341 -32.751 1.00 89.62 168 ARG A CA 1
ATOM 1355 C C . ARG A 1 168 ? -1.456 11.985 -34.038 1.00 89.62 168 ARG A C 1
ATOM 1357 O O . ARG A 1 168 ? -2.653 11.930 -34.293 1.00 89.62 168 ARG A O 1
ATOM 1364 N N . CYS A 1 169 ? -0.587 12.614 -34.834 1.00 92.94 169 CYS A N 1
ATOM 1365 C CA . CYS A 1 169 ? -0.999 13.374 -36.027 1.00 92.94 169 CYS A CA 1
ATOM 1366 C C . CYS A 1 169 ? -0.736 12.662 -37.363 1.00 92.94 169 CYS A C 1
ATOM 1368 O O . CYS A 1 169 ? -1.162 13.156 -38.401 1.00 92.94 169 CYS A O 1
ATOM 1370 N N . ARG A 1 170 ? -0.061 11.501 -37.362 1.00 91.75 170 ARG A N 1
ATOM 1371 C CA . ARG A 1 170 ? 0.286 10.696 -38.556 1.00 91.75 170 ARG A CA 1
ATOM 1372 C C . ARG A 1 170 ? 1.190 11.379 -39.588 1.00 91.75 170 ARG A C 1
ATOM 1374 O O . ARG A 1 170 ? 1.400 10.845 -40.682 1.00 91.75 170 ARG A O 1
ATOM 1381 N N . ASP A 1 171 ? 1.768 12.514 -39.221 1.00 92.31 171 ASP A N 1
ATOM 1382 C CA . ASP A 1 171 ? 2.807 13.188 -39.984 1.00 92.31 171 ASP A CA 1
ATOM 1383 C C . ASP A 1 171 ? 4.052 12.315 -40.129 1.00 92.31 171 ASP A C 1
ATOM 1385 O O . ASP A 1 171 ? 4.523 11.753 -39.140 1.00 92.31 171 ASP A O 1
ATOM 1389 N N . SER A 1 172 ? 4.616 12.256 -41.335 1.00 92.31 172 SER A N 1
ATOM 1390 C CA . SER A 1 172 ? 5.871 11.546 -41.585 1.00 92.31 172 SER A CA 1
ATOM 1391 C C . SER A 1 172 ? 7.053 12.252 -40.929 1.00 92.31 172 SER A C 1
ATOM 1393 O O . SER A 1 172 ? 7.187 13.478 -41.016 1.00 92.31 172 SER A O 1
ATOM 1395 N N . PHE A 1 173 ? 7.927 11.474 -40.298 1.00 93.00 173 PHE A N 1
ATOM 1396 C CA . PHE A 1 173 ? 9.195 11.970 -39.782 1.00 93.00 173 PHE A CA 1
ATOM 1397 C C . PHE A 1 173 ? 10.185 12.239 -40.925 1.00 93.00 173 PHE A C 1
ATOM 1399 O O . PHE A 1 173 ? 10.156 11.594 -41.972 1.00 93.00 173 PHE A O 1
ATOM 1406 N N . SER A 1 174 ? 11.060 13.222 -40.733 1.00 90.50 174 SER A N 1
ATOM 1407 C CA . SER A 1 174 ? 12.086 13.642 -41.693 1.00 90.50 174 SER A CA 1
ATOM 1408 C C . SER A 1 174 ? 13.299 14.231 -40.961 1.00 90.50 174 SER A C 1
ATOM 1410 O O . SER A 1 174 ? 13.309 14.330 -39.735 1.00 90.50 174 SER A O 1
ATOM 1412 N N . LEU A 1 175 ? 14.327 14.675 -41.693 1.00 89.44 175 LEU A N 1
ATOM 1413 C CA . LEU A 1 175 ? 15.535 15.277 -41.100 1.00 89.44 175 LEU A CA 1
ATOM 1414 C C . LEU A 1 175 ? 15.241 16.498 -40.208 1.00 89.44 175 LEU A C 1
ATOM 1416 O O . LEU A 1 175 ? 15.927 16.709 -39.203 1.00 89.44 175 LEU A O 1
ATOM 1420 N N . VAL A 1 176 ? 14.213 17.276 -40.565 1.00 92.12 176 VAL A N 1
ATOM 1421 C CA . VAL A 1 176 ? 13.756 18.461 -39.818 1.00 92.12 176 VAL A CA 1
ATOM 1422 C C . VAL A 1 176 ? 12.642 18.142 -38.818 1.00 92.12 176 VAL A C 1
ATOM 1424 O O . VAL A 1 176 ? 12.441 18.891 -37.867 1.00 92.12 176 VAL A O 1
ATOM 1427 N N . ARG A 1 177 ? 11.937 17.018 -38.996 1.00 86.62 177 ARG A N 1
ATOM 1428 C CA . ARG A 1 177 ? 10.856 16.550 -38.121 1.00 86.62 177 ARG A CA 1
ATOM 1429 C C . ARG A 1 177 ? 11.250 15.211 -37.508 1.00 86.62 177 ARG A C 1
ATOM 1431 O O . ARG A 1 177 ? 10.899 14.153 -38.024 1.00 86.62 177 ARG A O 1
ATOM 1438 N N . ARG A 1 178 ? 12.036 15.277 -36.436 1.00 88.75 178 ARG A N 1
ATOM 1439 C CA . ARG A 1 178 ? 12.645 14.102 -35.804 1.00 88.75 178 ARG A CA 1
ATOM 1440 C C . ARG A 1 178 ? 11.665 13.356 -34.906 1.00 88.75 178 ARG A C 1
ATOM 1442 O O . ARG A 1 178 ? 10.699 13.928 -34.402 1.00 88.75 178 ARG A O 1
ATOM 1449 N N . LYS A 1 179 ? 11.961 12.074 -34.706 1.00 89.31 179 LYS A N 1
ATOM 1450 C CA . LYS A 1 179 ? 11.268 11.205 -33.756 1.00 89.31 179 LYS A CA 1
ATOM 1451 C C . LYS A 1 179 ? 11.523 11.701 -32.331 1.00 89.31 179 LYS A C 1
ATOM 1453 O O . LYS A 1 179 ? 12.627 12.152 -32.024 1.00 89.31 179 LYS A O 1
ATOM 1458 N N . VAL A 1 180 ? 10.505 11.605 -31.486 1.00 81.81 180 VAL A N 1
ATOM 1459 C CA . VAL A 1 180 ? 10.616 11.812 -30.040 1.00 81.81 180 VAL A CA 1
ATOM 1460 C C . VAL A 1 180 ? 10.311 10.467 -29.395 1.00 81.81 180 VAL A C 1
ATOM 1462 O O . VAL A 1 180 ? 9.335 9.837 -29.813 1.00 81.81 180 VAL A O 1
ATOM 1465 N N . PRO A 1 181 ? 11.130 10.004 -28.442 1.00 64.06 181 PRO A N 1
ATOM 1466 C CA . PRO A 1 181 ? 10.797 8.804 -27.700 1.00 64.06 181 PRO A CA 1
ATOM 1467 C C . PRO A 1 181 ? 9.500 9.012 -26.917 1.00 64.06 181 PRO A C 1
ATOM 1469 O O . PRO A 1 181 ? 9.346 10.027 -26.234 1.00 64.06 181 PRO A O 1
ATOM 1472 N N . LEU A 1 182 ? 8.565 8.079 -27.092 1.00 56.53 182 LEU A N 1
ATOM 1473 C CA . LEU A 1 182 ? 7.344 7.964 -26.298 1.00 56.53 182 LEU A CA 1
ATOM 1474 C C . LEU A 1 182 ? 7.570 6.938 -25.193 1.00 56.53 182 LEU A C 1
ATOM 1476 O O . LEU A 1 182 ? 8.104 5.859 -25.530 1.00 56.53 182 LEU A O 1
#

Foldseek 3Di:
DPDPQDPLLVLLCVQLPPPDPDGPVVSLVVNLVCLQVVVDQLLRNVVSLVVQCPDPDVSSNVSSLVSLLLNQLANPDRNCVNCLDPVNLVVLVVSLVPDPDPVSNQSSLLSLVLQCVLCVVPPVRCSSVVSNVVCVVVVDDHDDDDVVSNPSPHPPDPPFDDDQADPPPRHGADPVRDDDTD

pLDDT: mean 89.83, std 11.11, range [34.41, 97.62]

Secondary structure (DSSP, 8-state):
------HHHHHHHHHT-TT-SS--HHHHHHHHHHHHTTSS-HHHHHHHHHHHHT-S-HHHHHHHHHHHHHHHHHS-HHHHHHHSSHHHHHHHHHHHHH---HHHHHHHHHHHHHHHHHTTT-GGGTHHHHHHHHHHHTTPPPPPPPGGGG----SPPPPPPP-SB-TTT-PBP-SSS-----

Organism: NCBI:txid69355